Protein AF-A0A6G3XC90-F1 (afdb_monomer_lite)

Foldseek 3Di:
DDDFCDDDPVGRTNVVVCQQQVPLNPRHNPVNVLVQQQDDQPDDDPDPPPGDHGHPDHQNDQAPGPHHDCVNDPDNVHD

Secondary structure (DSSP, 8-state):
---TT---SS-S-HHHHHHHH-TTSS---HHHHHHHTB----S---STT----B-SS----TTTSSS--SSS-S-TT--

InterPro domains:
  IPR037237 IlvD/EDD, N-terminal domain [SSF143975] (1-78)

Structure (mmCIF, N/CA/C/O backbone):
data_AF-A0A6G3XC90-F1
#
_entry.id   AF-A0A6G3XC90-F1
#
loop_
_atom_site.group_PDB
_atom_site.id
_atom_site.type_symbol
_atom_si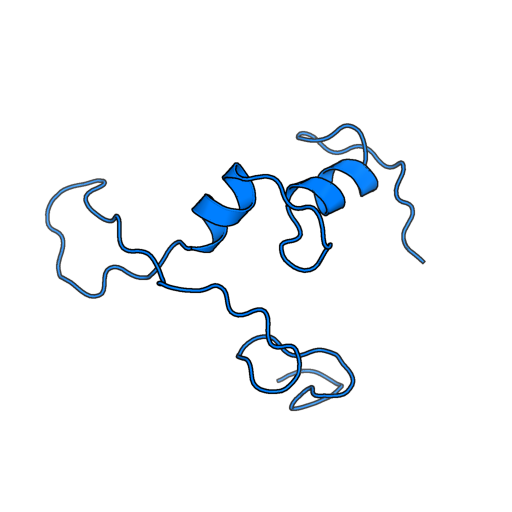te.label_atom_id
_atom_site.label_alt_id
_atom_site.label_comp_id
_atom_site.label_asym_id
_atom_site.label_entity_id
_atom_site.label_seq_id
_atom_site.pdbx_PDB_ins_code
_atom_site.Cartn_x
_atom_site.Cartn_y
_atom_site.Cartn_z
_atom_site.occupancy
_atom_site.B_iso_or_equiv
_atom_site.auth_seq_id
_atom_site.auth_comp_id
_atom_site.auth_asym_id
_atom_site.auth_atom_id
_atom_site.pdbx_PDB_model_num
ATOM 1 N N . LEU A 1 1 ? -17.311 -8.678 7.989 1.00 72.88 1 LEU A N 1
ATOM 2 C CA . LEU A 1 1 ? -17.107 -7.365 8.638 1.00 72.88 1 LEU A CA 1
ATOM 3 C C . LEU A 1 1 ? -15.748 -7.380 9.322 1.00 72.88 1 LEU A C 1
ATOM 5 O O . LEU A 1 1 ? -15.396 -8.424 9.863 1.00 72.88 1 LEU A O 1
ATOM 9 N N . LEU A 1 2 ? -15.008 -6.273 9.266 1.00 88.19 2 LEU A N 1
ATOM 10 C CA . LEU A 1 2 ? -13.747 -6.077 9.991 1.00 88.19 2 LEU A CA 1
ATOM 11 C C . LEU A 1 2 ? -14.042 -5.426 11.352 1.00 88.19 2 LEU A C 1
ATOM 13 O O . LEU A 1 2 ? -14.986 -4.649 11.460 1.00 88.19 2 LEU A O 1
ATOM 17 N N . ASN A 1 3 ? -13.269 -5.770 12.385 1.00 95.00 3 ASN A N 1
ATOM 18 C CA . ASN A 1 3 ? -13.268 -5.038 13.652 1.00 95.00 3 ASN A CA 1
ATOM 19 C C . ASN A 1 3 ? -12.143 -4.002 13.587 1.00 95.00 3 ASN A C 1
ATOM 21 O O . ASN A 1 3 ? -10.975 -4.383 13.553 1.00 95.00 3 ASN A O 1
ATOM 25 N N . GLU A 1 4 ? -12.499 -2.724 13.518 1.00 95.94 4 GLU A N 1
ATOM 26 C CA . GLU A 1 4 ? -11.552 -1.659 13.188 1.00 95.94 4 GLU A CA 1
ATOM 27 C C . GLU A 1 4 ? -10.836 -1.057 14.409 1.00 95.94 4 GLU A C 1
ATOM 29 O O . GLU A 1 4 ? -9.822 -0.384 14.248 1.00 95.94 4 GLU A O 1
ATOM 34 N N . ASP A 1 5 ? -11.291 -1.368 15.626 1.00 97.12 5 ASP A N 1
ATOM 35 C CA . ASP A 1 5 ? -10.734 -0.830 16.879 1.00 97.12 5 ASP A CA 1
ATOM 36 C C . ASP A 1 5 ? -9.533 -1.641 17.409 1.00 97.12 5 ASP A C 1
ATOM 38 O O . ASP A 1 5 ? -8.965 -1.354 18.467 1.00 97.12 5 ASP A O 1
ATOM 42 N N . VAL A 1 6 ? -9.144 -2.704 16.700 1.00 97.44 6 VAL A N 1
ATOM 43 C CA . VAL A 1 6 ? -8.013 -3.553 17.092 1.00 97.44 6 VAL A CA 1
ATOM 44 C C . VAL A 1 6 ? -6.686 -2.811 16.938 1.00 97.44 6 VAL A C 1
ATOM 46 O O . VAL A 1 6 ? -6.480 -2.089 15.966 1.00 97.44 6 VAL A O 1
ATOM 49 N N . HIS A 1 7 ? -5.776 -3.028 17.886 1.00 96.88 7 HIS A N 1
ATOM 50 C CA . HIS A 1 7 ? -4.465 -2.377 17.923 1.00 96.88 7 HIS A CA 1
ATOM 51 C C . HIS A 1 7 ? -3.393 -3.235 17.234 1.00 96.88 7 HIS A C 1
ATOM 53 O O . HIS A 1 7 ? -3.443 -4.470 17.289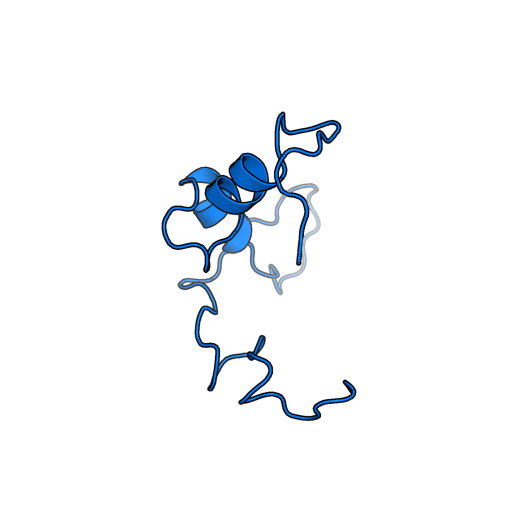 1.00 96.88 7 HIS A O 1
ATOM 59 N N . SER A 1 8 ? -2.387 -2.593 16.637 1.00 94.31 8 SER A N 1
ATOM 60 C CA . SER A 1 8 ? -1.180 -3.239 16.106 1.00 94.31 8 SER A CA 1
ATOM 61 C C . SER A 1 8 ? 0.085 -2.651 16.743 1.00 94.31 8 SER A C 1
ATOM 63 O O . SER A 1 8 ? 0.032 -1.707 17.523 1.00 94.31 8 SER A O 1
ATOM 65 N N . VAL A 1 9 ? 1.255 -3.208 16.417 1.00 96.50 9 VAL A N 1
ATOM 66 C CA . VAL A 1 9 ? 2.545 -2.681 16.908 1.00 96.50 9 VAL A CA 1
ATOM 67 C C . VAL A 1 9 ? 2.802 -1.244 16.430 1.00 96.50 9 VAL A C 1
ATOM 69 O O . VAL A 1 9 ? 3.538 -0.504 17.075 1.00 96.50 9 VAL A O 1
ATOM 72 N N . HIS A 1 10 ? 2.220 -0.853 15.297 1.00 93.81 10 HIS A N 1
ATOM 73 C CA . HIS A 1 10 ? 2.535 0.386 14.582 1.00 93.81 10 HIS A CA 1
ATOM 74 C C . HIS A 1 10 ? 1.347 1.346 14.445 1.00 93.81 10 HIS A C 1
ATOM 76 O O . HIS A 1 10 ? 1.488 2.376 13.790 1.00 93.81 10 HIS A O 1
ATOM 82 N N . SER A 1 11 ? 0.182 1.015 15.003 1.00 96.38 11 SER A N 1
ATOM 83 C CA . SER A 1 11 ? -0.999 1.880 14.978 1.00 96.38 11 SER A CA 1
ATOM 84 C C . SER A 1 11 ? -1.968 1.533 16.104 1.00 96.38 11 SER A C 1
ATOM 86 O O . SER A 1 11 ? -2.150 0.359 16.441 1.00 96.38 11 SER A O 1
ATOM 88 N N . ASP A 1 12 ? -2.619 2.561 16.643 1.00 96.81 12 ASP A N 1
ATOM 89 C CA . ASP A 1 12 ? -3.585 2.422 17.728 1.00 96.81 12 ASP A CA 1
ATOM 90 C C . ASP A 1 12 ? -4.868 1.719 17.261 1.00 96.81 12 ASP A C 1
ATOM 92 O O . ASP A 1 12 ? -5.448 0.945 18.012 1.00 96.81 12 ASP A O 1
ATOM 96 N N . THR A 1 13 ? -5.311 1.922 16.015 1.00 97.75 13 THR A N 1
ATOM 97 C CA . THR A 1 13 ? -6.499 1.242 15.467 1.00 97.75 13 THR A CA 1
ATOM 98 C C . THR A 1 13 ? -6.301 0.821 14.014 1.00 97.75 13 THR A C 1
ATOM 100 O O . THR A 1 13 ? -5.601 1.482 13.243 1.00 97.75 13 THR A O 1
ATOM 103 N N . LEU A 1 14 ? -6.971 -0.254 13.593 1.00 96.56 14 LEU A N 1
ATOM 104 C CA . LEU A 1 14 ? -7.009 -0.654 12.186 1.00 96.56 14 LEU A CA 1
ATOM 105 C C . LEU A 1 14 ? -7.635 0.447 11.309 1.00 96.56 14 LEU A C 1
ATOM 107 O O . LEU A 1 14 ? -7.161 0.659 10.194 1.00 96.56 14 LEU A O 1
ATOM 111 N N . ALA A 1 15 ? -8.640 1.172 11.816 1.00 95.94 15 ALA A N 1
ATOM 112 C CA . ALA A 1 15 ? -9.231 2.323 11.127 1.00 95.94 15 ALA A CA 1
ATOM 113 C C . ALA A 1 15 ? -8.191 3.407 10.807 1.00 95.94 15 ALA A C 1
ATOM 115 O O . ALA A 1 15 ? -8.107 3.878 9.672 1.00 95.94 15 ALA A O 1
ATOM 116 N N . GLU A 1 16 ? -7.385 3.805 11.794 1.00 96.31 16 GLU A N 1
ATOM 117 C CA . GLU A 1 16 ? -6.343 4.814 11.602 1.00 96.31 16 GLU A CA 1
ATOM 118 C C . GLU A 1 16 ? -5.265 4.332 10.629 1.00 96.31 16 GLU A C 1
ATOM 120 O O . GLU A 1 16 ? -4.846 5.083 9.743 1.00 96.31 16 GLU A O 1
ATOM 125 N N . TRP A 1 17 ? -4.850 3.070 10.746 1.00 96.81 17 TRP A N 1
ATOM 126 C CA . TRP A 1 17 ? -3.881 2.492 9.826 1.00 96.81 17 TRP A CA 1
ATOM 127 C C . TRP A 1 17 ? -4.386 2.510 8.379 1.00 96.81 17 TRP A C 1
ATOM 129 O O . TRP A 1 17 ? -3.679 3.005 7.502 1.00 96.81 17 TRP A O 1
ATOM 139 N N . LEU A 1 18 ? -5.614 2.044 8.129 1.00 96.12 18 LEU A N 1
ATOM 140 C CA . LEU A 1 18 ? -6.220 2.067 6.795 1.00 96.12 18 LEU A CA 1
ATOM 141 C C . LEU A 1 18 ? -6.363 3.495 6.276 1.00 96.12 18 LEU A C 1
ATOM 143 O O . LEU A 1 18 ? -5.964 3.771 5.151 1.00 96.12 18 LEU A O 1
ATOM 147 N N . LYS A 1 19 ? -6.843 4.427 7.106 1.00 96.06 19 LYS A N 1
ATOM 148 C CA . LYS A 1 19 ? -6.964 5.836 6.721 1.00 96.06 19 LYS A CA 1
ATOM 149 C C . LYS A 1 19 ? -5.634 6.412 6.237 1.00 96.06 19 LYS A C 1
ATOM 151 O O . LYS A 1 19 ? -5.612 7.109 5.231 1.00 96.06 19 LYS A O 1
ATOM 156 N N . ASN A 1 20 ? -4.544 6.126 6.945 1.00 97.25 20 ASN A N 1
ATOM 157 C CA . ASN A 1 20 ? -3.236 6.690 6.629 1.00 97.25 20 ASN A CA 1
ATOM 158 C C . ASN A 1 20 ? -2.552 5.993 5.447 1.00 97.25 20 ASN A C 1
ATOM 160 O O . ASN A 1 20 ? -1.851 6.663 4.693 1.00 97.25 20 ASN A O 1
ATOM 164 N N . TRP A 1 21 ? -2.727 4.680 5.283 1.00 97.25 21 TRP A N 1
ATOM 165 C CA . TRP A 1 21 ? -1.916 3.875 4.363 1.00 97.25 21 TRP A CA 1
ATOM 166 C C . TRP A 1 21 ? -2.653 3.360 3.126 1.00 97.25 21 TRP A C 1
ATOM 168 O O . TRP A 1 21 ? -1.991 3.037 2.137 1.00 97.25 21 TRP A O 1
ATOM 178 N N . ASP A 1 22 ? -3.986 3.299 3.144 1.00 96.06 22 ASP A N 1
ATOM 179 C CA . ASP A 1 22 ? -4.778 2.894 1.985 1.00 96.06 22 ASP A CA 1
ATOM 180 C C . ASP A 1 22 ? -4.904 4.048 0.983 1.00 96.06 22 ASP A C 1
ATOM 182 O O . ASP A 1 22 ? -5.685 4.987 1.150 1.00 96.06 22 ASP A O 1
ATOM 186 N N . VAL A 1 23 ? -4.157 3.946 -0.114 1.00 95.88 23 VAL A N 1
ATOM 187 C CA . VAL A 1 23 ? -4.179 4.926 -1.211 1.00 95.88 23 VAL A CA 1
ATOM 188 C C . VAL A 1 23 ? -5.498 4.967 -1.976 1.00 95.88 23 VAL A C 1
ATOM 190 O O . VAL A 1 23 ? -5.760 5.942 -2.680 1.00 95.88 23 VAL A O 1
ATOM 193 N N . ARG A 1 24 ? -6.353 3.951 -1.822 1.00 94.56 24 ARG A N 1
ATOM 194 C CA . ARG A 1 24 ? -7.725 3.926 -2.349 1.00 94.56 24 ARG A CA 1
ATOM 195 C C . ARG A 1 24 ? -8.760 4.342 -1.292 1.00 94.56 24 ARG A C 1
ATOM 197 O O . ARG A 1 24 ? -9.917 4.555 -1.641 1.00 94.56 24 ARG A O 1
ATOM 204 N N . GLY A 1 25 ? -8.351 4.555 -0.036 1.00 92.25 25 GLY A N 1
ATOM 205 C CA . GLY A 1 25 ? -9.209 4.912 1.104 1.00 92.25 25 GLY A CA 1
ATOM 206 C C . GLY A 1 25 ? -9.650 6.383 1.163 1.00 92.25 25 GLY A C 1
ATOM 207 O O . GLY A 1 25 ? -10.324 6.800 2.103 1.00 92.25 25 GLY A O 1
ATOM 208 N N . GLY A 1 26 ? -9.265 7.197 0.176 1.00 92.88 26 GLY A N 1
ATOM 209 C CA . GLY A 1 26 ? -9.738 8.574 -0.017 1.00 92.88 26 GLY A CA 1
ATOM 210 C C . GLY A 1 26 ? -9.025 9.661 0.797 1.00 92.88 26 GLY A C 1
ATOM 211 O O . GLY A 1 26 ? -9.100 10.829 0.422 1.00 92.88 26 GLY A O 1
ATOM 212 N N . SER A 1 27 ? -8.304 9.314 1.870 1.00 95.44 27 SER A N 1
ATOM 213 C CA . SER A 1 27 ? -7.499 10.282 2.641 1.00 95.44 27 SER A CA 1
ATOM 214 C C . SER A 1 27 ? -6.144 9.745 3.141 1.00 95.44 27 SER A C 1
ATOM 216 O O . SER A 1 27 ? -5.821 9.955 4.312 1.00 95.44 27 SER A O 1
ATOM 218 N N . PRO A 1 28 ? -5.344 9.082 2.278 1.00 97.25 28 PRO A N 1
ATOM 219 C CA . PRO A 1 28 ? -4.018 8.594 2.650 1.00 97.25 28 PRO A CA 1
ATOM 220 C C . PRO A 1 28 ? -3.099 9.738 3.084 1.00 97.25 28 PRO A C 1
ATOM 222 O O . PRO A 1 28 ? -3.232 10.884 2.641 1.00 97.25 28 PRO A O 1
ATOM 225 N N . SER A 1 29 ? -2.123 9.419 3.929 1.00 98.19 29 SER A N 1
ATOM 226 C CA . SER A 1 29 ? -1.096 10.379 4.314 1.00 98.19 29 SER A CA 1
ATOM 227 C C . SER A 1 29 ? -0.186 10.709 3.115 1.00 98.19 29 SER A C 1
ATOM 229 O O . SER A 1 29 ? 0.010 9.866 2.233 1.00 98.19 29 SER A O 1
ATOM 231 N N . PRO A 1 30 ? 0.430 11.907 3.073 1.00 98.06 30 PRO A N 1
ATOM 232 C CA . PRO A 1 30 ? 1.419 12.232 2.043 1.00 98.06 30 PRO A CA 1
ATOM 233 C C . PRO A 1 30 ? 2.592 11.243 2.011 1.00 98.06 30 PRO A C 1
ATOM 235 O O . PRO A 1 30 ? 3.088 10.908 0.943 1.00 98.06 30 PRO A O 1
ATOM 238 N N . GLU A 1 31 ? 3.002 10.733 3.175 1.00 97.81 31 GLU A N 1
ATOM 239 C CA . GLU A 1 31 ? 4.057 9.722 3.286 1.00 97.81 31 GLU A CA 1
ATOM 240 C C . GLU A 1 31 ? 3.671 8.403 2.610 1.00 97.81 31 GLU A C 1
ATOM 242 O O . GLU A 1 31 ? 4.483 7.828 1.885 1.00 97.81 31 GLU A O 1
ATOM 247 N N . ALA A 1 32 ? 2.433 7.937 2.806 1.00 97.88 32 ALA A N 1
ATOM 248 C CA . ALA A 1 32 ? 1.954 6.740 2.133 1.00 97.88 32 ALA A CA 1
ATOM 249 C C . ALA A 1 32 ? 2.003 6.935 0.615 1.00 97.88 32 ALA A C 1
ATOM 251 O O . ALA A 1 32 ? 2.579 6.097 -0.076 1.00 97.88 32 ALA A O 1
ATOM 252 N N . ILE A 1 33 ? 1.479 8.057 0.103 1.00 97.44 33 ILE A N 1
ATOM 253 C CA . ILE A 1 33 ? 1.535 8.380 -1.330 1.00 97.44 33 ILE A CA 1
ATOM 254 C C . ILE A 1 33 ? 2.974 8.265 -1.852 1.00 97.44 33 ILE A C 1
ATOM 256 O O . ILE A 1 33 ? 3.220 7.473 -2.760 1.00 97.44 33 ILE A O 1
ATOM 260 N N . GLU A 1 34 ? 3.933 8.956 -1.233 1.00 96.88 34 GLU A N 1
ATOM 261 C CA . GLU A 1 34 ? 5.348 8.918 -1.632 1.00 96.88 34 GLU A CA 1
ATOM 262 C C . GLU A 1 34 ? 5.949 7.501 -1.637 1.00 96.88 34 GLU A C 1
ATOM 264 O O . GLU A 1 34 ? 6.709 7.142 -2.543 1.00 96.88 34 GLU A O 1
ATOM 269 N N . LEU A 1 35 ? 5.619 6.671 -0.643 1.00 96.81 35 LEU A N 1
ATOM 270 C CA . LEU A 1 35 ? 6.142 5.306 -0.534 1.00 96.81 35 LEU A CA 1
ATOM 271 C C . LEU A 1 35 ? 5.561 4.367 -1.595 1.00 96.81 35 LEU A C 1
ATOM 273 O O . LEU A 1 35 ? 6.303 3.571 -2.175 1.00 96.81 35 LEU A O 1
ATOM 277 N N . TRP A 1 36 ? 4.266 4.473 -1.894 1.00 96.56 36 TRP A N 1
ATOM 278 C CA . TRP A 1 36 ? 3.608 3.636 -2.903 1.00 96.56 36 TRP A CA 1
ATOM 279 C C . TRP A 1 36 ? 4.048 3.959 -4.337 1.00 96.56 36 TRP A C 1
ATOM 281 O O . TRP A 1 36 ? 3.896 3.120 -5.223 1.00 96.56 36 TRP A O 1
ATOM 291 N N . HIS A 1 37 ? 4.666 5.121 -4.565 1.00 97.56 37 HIS A N 1
ATOM 292 C CA . HIS A 1 37 ? 5.294 5.464 -5.841 1.00 97.56 37 HIS A CA 1
ATOM 293 C C . HIS A 1 37 ? 6.618 4.723 -6.097 1.00 97.56 37 HIS A C 1
ATOM 295 O O . HIS A 1 37 ? 7.184 4.880 -7.176 1.00 97.56 37 HIS A O 1
ATOM 301 N N . ALA A 1 38 ? 7.146 3.924 -5.161 1.00 96.75 38 ALA A N 1
ATOM 302 C CA . ALA A 1 38 ? 8.386 3.174 -5.371 1.00 96.75 38 ALA A CA 1
ATOM 303 C C . ALA A 1 38 ? 8.331 2.289 -6.634 1.00 96.75 38 ALA A C 1
ATOM 305 O O . ALA A 1 38 ? 7.470 1.420 -6.770 1.00 96.75 38 ALA A O 1
ATOM 306 N N . ALA A 1 39 ? 9.285 2.489 -7.546 1.00 95.50 39 ALA A N 1
ATOM 307 C CA . ALA A 1 39 ? 9.385 1.751 -8.800 1.00 95.50 39 ALA A CA 1
ATOM 308 C C . ALA A 1 39 ? 10.672 0.911 -8.868 1.00 95.50 39 ALA A C 1
ATOM 310 O O . ALA A 1 39 ? 11.671 1.220 -8.205 1.00 95.50 39 ALA A O 1
ATOM 311 N N . PRO A 1 40 ? 10.684 -0.169 -9.670 1.00 93.38 40 PRO A N 1
ATOM 312 C CA . PRO A 1 40 ? 11.894 -0.940 -9.907 1.00 93.38 40 PRO A CA 1
ATOM 313 C C . PRO A 1 40 ? 12.913 -0.099 -10.680 1.00 93.38 40 PRO A C 1
ATOM 315 O O . PRO A 1 40 ? 12.619 0.445 -11.736 1.00 93.38 40 PRO A O 1
ATOM 318 N N . GLY A 1 41 ? 14.151 -0.050 -10.192 1.00 92.00 41 GLY A N 1
ATOM 319 C CA . GLY A 1 41 ? 15.193 0.772 -10.816 1.00 92.00 41 GLY A CA 1
ATOM 320 C C . GLY A 1 41 ? 15.646 0.316 -12.205 1.00 92.00 41 GLY A C 1
ATOM 321 O O . GLY A 1 41 ? 16.269 1.104 -12.898 1.00 92.00 41 GLY A O 1
ATOM 322 N N . CYS A 1 42 ? 15.387 -0.937 -12.606 1.00 90.19 42 C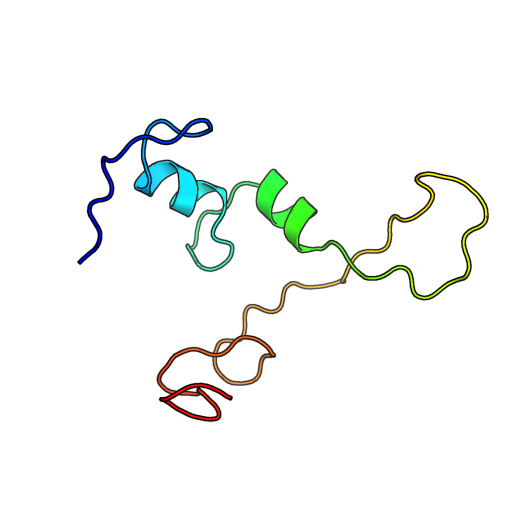YS A N 1
ATOM 323 C CA . CYS A 1 42 ? 15.642 -1.494 -13.952 1.00 90.19 42 CYS A CA 1
ATOM 324 C C . CYS A 1 42 ? 17.034 -1.239 -14.579 1.00 90.19 42 CYS A C 1
ATOM 326 O O . CYS A 1 42 ? 17.238 -1.475 -15.769 1.00 90.19 42 CYS A O 1
ATOM 328 N N . VAL A 1 43 ? 18.018 -0.828 -13.780 1.00 90.50 43 VAL A N 1
ATOM 329 C CA . VAL A 1 43 ? 19.402 -0.578 -14.182 1.00 90.50 43 VAL A CA 1
ATOM 330 C 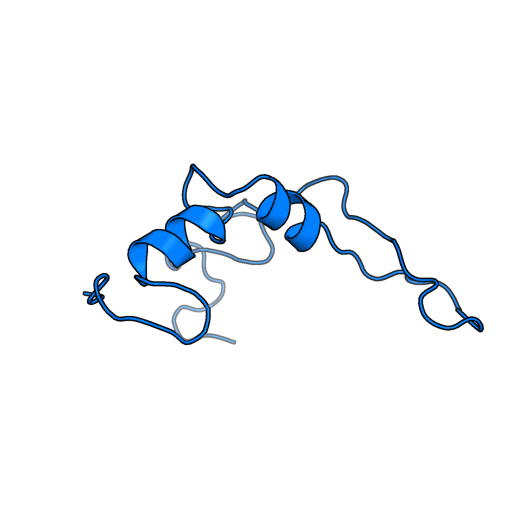C . VAL A 1 43 ? 20.353 -1.309 -13.244 1.00 90.50 43 VAL A C 1
ATOM 332 O O . VAL A 1 43 ? 20.046 -1.568 -12.078 1.00 90.50 43 VAL A O 1
ATOM 335 N N . ARG A 1 44 ? 21.545 -1.647 -13.741 1.00 91.50 44 ARG A N 1
ATOM 336 C CA . ARG A 1 44 ? 22.586 -2.247 -12.906 1.00 91.50 44 ARG A CA 1
ATOM 337 C C . ARG A 1 44 ? 23.055 -1.230 -11.864 1.00 91.50 44 ARG A C 1
ATOM 339 O O . ARG A 1 44 ? 23.584 -0.184 -12.225 1.00 91.50 44 ARG A O 1
ATOM 346 N N . SER A 1 45 ? 22.954 -1.591 -10.589 1.00 89.94 45 SER A N 1
ATOM 347 C CA . SER A 1 45 ? 23.584 -0.859 -9.492 1.00 89.94 45 SER A CA 1
ATOM 348 C C . SER A 1 45 ? 24.771 -1.645 -8.930 1.00 89.94 45 SER A C 1
ATOM 350 O O . SER A 1 45 ? 24.687 -2.856 -8.735 1.00 89.94 45 SER A O 1
ATOM 352 N N . ALA A 1 46 ? 25.889 -0.954 -8.695 1.00 91.69 46 ALA A N 1
ATOM 353 C CA . ALA A 1 46 ? 27.058 -1.482 -7.985 1.00 91.69 46 ALA A CA 1
ATOM 354 C C . ALA A 1 46 ? 27.280 -0.794 -6.623 1.00 91.69 46 ALA A C 1
ATOM 356 O O . ALA A 1 46 ? 28.229 -1.124 -5.916 1.00 91.69 46 ALA A O 1
ATOM 357 N N . THR A 1 47 ? 26.404 0.145 -6.256 1.00 94.19 47 THR A N 1
ATOM 358 C CA . THR A 1 47 ? 26.511 0.960 -5.042 1.00 94.19 47 THR A CA 1
ATOM 359 C C . THR A 1 47 ? 25.294 0.700 -4.168 1.00 94.19 47 THR A C 1
ATOM 361 O O . THR A 1 47 ? 24.159 0.793 -4.631 1.00 94.19 47 THR A O 1
ATOM 364 N N . ALA A 1 48 ? 25.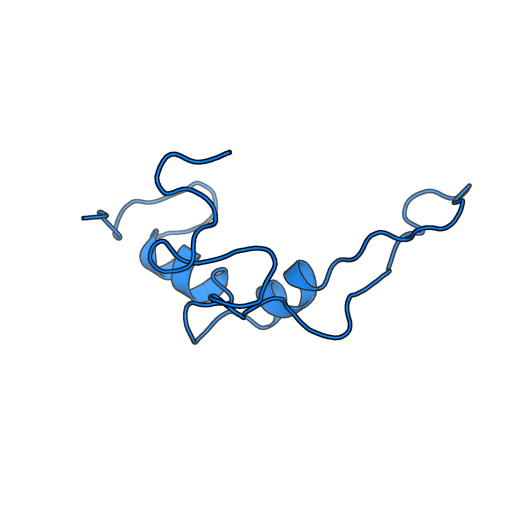516 0.381 -2.893 1.00 91.88 48 ALA A N 1
ATOM 365 C CA . ALA A 1 48 ? 24.421 0.164 -1.953 1.00 91.88 48 ALA A CA 1
ATOM 366 C C . ALA A 1 48 ? 23.506 1.402 -1.866 1.00 91.88 48 ALA A C 1
ATOM 368 O O . ALA A 1 48 ? 23.984 2.533 -1.924 1.00 91.88 48 ALA A O 1
ATOM 369 N N . PHE A 1 49 ? 22.198 1.169 -1.710 1.00 91.06 49 PHE A N 1
ATOM 370 C CA . PHE A 1 49 ? 21.174 2.212 -1.536 1.00 91.06 49 PHE A CA 1
ATOM 371 C C . PHE A 1 49 ? 21.027 3.206 -2.704 1.00 91.06 49 PHE A C 1
ATOM 373 O O . PHE A 1 49 ? 20.504 4.298 -2.520 1.00 91.06 49 PHE A O 1
ATOM 380 N N . SER A 1 50 ? 21.450 2.845 -3.920 1.00 91.38 50 SER A N 1
ATOM 381 C CA . SER A 1 50 ? 21.383 3.749 -5.079 1.00 91.38 50 SER A CA 1
ATOM 382 C C . SER A 1 50 ? 20.064 3.697 -5.868 1.00 91.38 50 SER A C 1
ATOM 384 O O . SER A 1 50 ? 20.006 4.234 -6.971 1.00 91.38 50 SER A O 1
ATOM 386 N N . GLN A 1 51 ? 19.046 2.975 -5.390 1.00 91.56 51 GLN A N 1
ATOM 387 C CA . GLN A 1 51 ? 17.759 2.853 -6.079 1.00 91.56 51 GLN A CA 1
ATOM 388 C C . GLN A 1 51 ? 16.788 3.913 -5.560 1.00 91.56 51 GLN A C 1
ATOM 390 O O . GLN A 1 51 ? 16.462 3.930 -4.376 1.00 91.56 51 GLN A O 1
ATOM 395 N N . SER A 1 52 ? 16.307 4.767 -6.459 1.00 94.12 52 SER A N 1
ATOM 396 C CA . SER A 1 52 ? 15.372 5.852 -6.142 1.00 94.12 52 SER A CA 1
ATOM 397 C C . SER A 1 52 ? 14.283 6.029 -7.200 1.00 94.12 52 SER A C 1
ATOM 399 O O . SER A 1 52 ? 13.664 7.086 -7.253 1.00 94.12 52 SER A O 1
ATOM 401 N N . GLU A 1 53 ? 14.072 5.027 -8.058 1.00 96.31 53 GLU A N 1
ATOM 402 C CA . GLU A 1 53 ? 13.089 5.116 -9.138 1.00 96.31 53 GLU A CA 1
ATOM 403 C C . GLU A 1 53 ? 11.671 5.236 -8.568 1.00 96.31 53 GLU A C 1
ATOM 405 O O . GLU A 1 53 ? 11.343 4.651 -7.519 1.00 96.31 53 GLU A O 1
ATOM 410 N N . ARG A 1 54 ? 10.840 6.023 -9.252 1.00 97.06 54 ARG A N 1
ATOM 411 C CA . ARG A 1 54 ? 9.452 6.280 -8.877 1.00 97.06 54 ARG A CA 1
ATOM 412 C C . ARG A 1 54 ? 8.549 6.188 -10.098 1.00 97.06 54 ARG A C 1
ATOM 414 O O . ARG A 1 54 ? 8.925 6.629 -11.176 1.00 97.06 54 ARG A O 1
ATOM 421 N N . TRP A 1 55 ? 7.363 5.622 -9.919 1.00 96.56 55 TRP A N 1
ATOM 422 C CA . TRP A 1 55 ? 6.309 5.692 -10.924 1.00 96.56 55 TRP A CA 1
ATOM 423 C C . TRP A 1 55 ? 5.764 7.115 -10.979 1.00 96.56 55 TRP A C 1
ATOM 425 O O . TRP A 1 55 ? 5.641 7.757 -9.940 1.00 96.56 55 TRP A O 1
ATOM 435 N N . ASP A 1 56 ? 5.366 7.591 -12.157 1.00 96.31 56 ASP A N 1
ATOM 436 C CA . ASP A 1 56 ? 4.758 8.924 -12.288 1.00 96.31 56 ASP A CA 1
ATOM 437 C C . ASP A 1 56 ? 3.370 8.999 -11.632 1.00 96.31 56 ASP A C 1
ATOM 439 O O . ASP A 1 56 ? 2.939 10.051 -11.165 1.00 96.31 56 ASP A O 1
ATOM 443 N N . THR A 1 57 ? 2.648 7.875 -11.603 1.00 95.56 57 THR A N 1
ATOM 444 C CA . THR A 1 57 ? 1.278 7.772 -11.079 1.00 95.56 57 THR A CA 1
ATOM 445 C C . THR A 1 57 ? 1.074 6.443 -10.358 1.00 95.56 57 THR A C 1
ATOM 447 O O . THR A 1 57 ? 1.729 5.451 -10.680 1.00 95.56 57 THR A O 1
ATOM 450 N N . LEU A 1 58 ? 0.166 6.423 -9.378 1.00 96.06 58 LEU A N 1
ATOM 451 C CA . LEU A 1 58 ? -0.255 5.192 -8.708 1.00 96.06 58 LEU A CA 1
ATOM 452 C C . LEU A 1 58 ? -1.307 4.451 -9.542 1.00 96.06 58 LEU A C 1
ATOM 454 O O . LEU A 1 58 ? -2.212 5.067 -10.107 1.00 96.06 58 LEU A O 1
ATOM 458 N N . ASP A 1 59 ? -1.236 3.120 -9.543 1.00 95.25 59 ASP A N 1
ATOM 459 C CA . ASP A 1 59 ? -2.265 2.265 -10.140 1.00 95.25 59 ASP A CA 1
ATOM 460 C C . ASP A 1 59 ? -3.503 2.160 -9.228 1.00 95.25 59 ASP A C 1
ATOM 462 O O . ASP A 1 59 ? -3.648 1.259 -8.392 1.00 95.25 59 ASP A O 1
ATOM 466 N N . LEU A 1 60 ? -4.406 3.129 -9.370 1.00 94.81 60 LEU A N 1
ATOM 467 C CA . LEU A 1 60 ? -5.660 3.209 -8.613 1.00 94.81 60 LEU A CA 1
ATOM 468 C C . LEU A 1 60 ? -6.883 2.732 -9.413 1.00 94.81 60 LEU A C 1
ATOM 470 O O . LEU A 1 60 ? -7.994 2.756 -8.886 1.00 94.81 60 LEU A O 1
ATOM 474 N N . ASP A 1 61 ? -6.701 2.291 -10.659 1.00 95.19 61 ASP A N 1
ATOM 475 C CA . ASP A 1 61 ? -7.797 1.840 -11.519 1.00 95.19 61 ASP A CA 1
ATOM 476 C C . ASP A 1 61 ? -8.224 0.410 -11.152 1.00 95.19 61 ASP A C 1
ATOM 478 O O . ASP A 1 61 ? -7.527 -0.568 -11.422 1.00 95.19 61 ASP A O 1
ATOM 482 N N . ALA A 1 62 ? -9.403 0.283 -10.544 1.00 94.38 62 ALA A N 1
ATOM 483 C CA . ALA A 1 62 ? -9.937 -0.997 -10.097 1.00 94.38 62 ALA A CA 1
ATOM 484 C C . ALA A 1 62 ? -10.457 -1.899 -11.235 1.00 94.38 62 ALA A C 1
ATOM 486 O O . ALA A 1 62 ? -10.691 -3.083 -10.995 1.00 94.38 62 ALA A O 1
ATOM 487 N N . ALA A 1 63 ? -10.616 -1.379 -12.456 1.00 94.81 63 ALA A N 1
ATOM 488 C CA . ALA A 1 63 ? -11.157 -2.122 -13.592 1.00 94.81 63 ALA A CA 1
ATOM 489 C C . ALA A 1 63 ? -10.098 -2.422 -14.658 1.00 94.81 63 ALA A C 1
ATOM 491 O O . ALA A 1 63 ? -9.970 -3.561 -15.114 1.00 94.81 63 ALA A O 1
ATOM 492 N N . GLY A 1 64 ? -9.343 -1.403 -15.070 1.00 94.94 64 GLY A N 1
ATOM 493 C CA . GLY A 1 64 ? -8.314 -1.507 -16.105 1.00 94.94 64 GLY A CA 1
ATOM 494 C C . GLY A 1 64 ? -6.913 -1.780 -15.564 1.00 94.94 64 GLY A C 1
ATOM 495 O O . GLY A 1 64 ? -6.092 -2.341 -16.295 1.00 94.94 64 GLY A O 1
ATOM 496 N N . GLY A 1 65 ? -6.664 -1.453 -14.294 1.00 93.62 65 GLY A N 1
ATOM 497 C CA . GLY A 1 65 ? -5.358 -1.546 -13.648 1.00 93.62 65 GLY A CA 1
ATOM 498 C C . GLY A 1 65 ? -4.848 -2.971 -13.436 1.00 93.62 65 GLY A C 1
ATOM 499 O O . GLY A 1 65 ? -5.485 -3.972 -13.797 1.00 93.62 65 GLY A O 1
ATOM 500 N N . CYS A 1 66 ? -3.663 -3.059 -12.837 1.00 91.50 66 CYS A N 1
ATOM 501 C CA . CYS A 1 66 ? -3.016 -4.309 -12.456 1.00 91.50 66 CYS A CA 1
ATOM 502 C C . CYS A 1 66 ? -3.720 -4.941 -11.247 1.00 91.50 66 CYS A C 1
ATOM 504 O O . CYS A 1 66 ? -3.976 -6.146 -11.244 1.00 91.50 66 CYS A O 1
ATOM 506 N N . ILE A 1 67 ? -4.092 -4.125 -10.251 1.00 89.00 67 ILE A N 1
ATOM 507 C CA . ILE A 1 67 ? -4.844 -4.570 -9.066 1.00 89.00 67 ILE A CA 1
ATOM 508 C C . ILE A 1 67 ? -6.318 -4.186 -9.209 1.00 89.00 67 ILE A C 1
ATOM 510 O O . ILE A 1 67 ? -6.696 -3.025 -9.015 1.00 89.00 67 ILE A O 1
ATOM 514 N N . ARG A 1 68 ? -7.153 -5.186 -9.496 1.00 92.88 68 ARG A N 1
ATOM 515 C CA . ARG A 1 68 ? -8.583 -5.017 -9.777 1.00 92.88 68 ARG A CA 1
ATOM 516 C C . ARG A 1 68 ? -9.469 -5.364 -8.590 1.00 92.88 68 ARG A C 1
ATOM 518 O O . ARG A 1 68 ? -9.076 -6.147 -7.726 1.00 92.88 68 ARG A O 1
ATOM 525 N N . ASP A 1 69 ? -10.657 -4.771 -8.548 1.00 92.81 69 ASP A N 1
ATOM 526 C CA . ASP A 1 69 ? -11.687 -5.166 -7.587 1.00 92.81 69 ASP A CA 1
ATOM 527 C C . ASP A 1 69 ? -12.304 -6.533 -7.942 1.00 92.81 69 ASP A C 1
ATOM 529 O O . ASP A 1 69 ? -11.993 -7.152 -8.960 1.00 92.81 69 ASP A O 1
ATOM 533 N N . VAL A 1 70 ? -13.190 -7.020 -7.074 1.00 91.44 70 VAL A N 1
ATOM 534 C CA . VAL A 1 70 ? -13.839 -8.330 -7.231 1.00 91.44 70 VAL A CA 1
ATOM 535 C C . VAL A 1 70 ? -14.777 -8.385 -8.445 1.00 91.44 70 VAL A C 1
ATOM 537 O O . VAL A 1 70 ? -14.959 -9.458 -9.022 1.00 91.44 70 VAL A O 1
ATOM 540 N N . GLU A 1 71 ? -15.384 -7.265 -8.840 1.00 93.69 71 GLU A N 1
ATOM 541 C CA . GLU A 1 71 ? -16.296 -7.201 -9.989 1.00 93.69 71 GLU A CA 1
ATOM 542 C C . GLU A 1 71 ? -15.531 -7.316 -11.316 1.00 93.69 71 GLU A C 1
ATOM 544 O O . GLU A 1 71 ? -16.005 -7.975 -12.244 1.00 93.69 71 GLU A O 1
ATOM 549 N N . HIS A 1 72 ? -14.318 -6.763 -11.370 1.00 94.00 72 HIS A N 1
ATOM 550 C CA . HIS A 1 72 ? -13.450 -6.724 -12.550 1.00 94.00 72 HIS A CA 1
ATOM 551 C C . HIS A 1 72 ? -12.289 -7.733 -12.507 1.00 94.00 72 HIS A C 1
ATOM 553 O O . HIS A 1 72 ? -11.402 -7.711 -13.370 1.00 94.00 72 HIS A O 1
ATOM 559 N N . ALA A 1 73 ? -12.269 -8.615 -11.506 1.00 91.44 73 ALA A N 1
ATOM 560 C CA . ALA A 1 73 ? -11.237 -9.628 -11.339 1.00 91.44 73 ALA A CA 1
ATOM 561 C C . ALA A 1 73 ? -11.157 -10.559 -12.562 1.00 91.44 73 ALA A C 1
ATOM 563 O O . ALA A 1 73 ? -12.173 -11.012 -13.088 1.00 91.44 73 ALA A O 1
ATOM 564 N N . TYR A 1 74 ? -9.935 -10.910 -12.983 1.00 88.19 74 TYR A N 1
ATOM 565 C CA . TYR A 1 74 ? -9.716 -11.882 -14.067 1.00 88.19 74 TYR A CA 1
ATOM 566 C C . TYR A 1 74 ? -10.317 -13.261 -13.753 1.00 88.19 74 TYR A C 1
ATOM 568 O O . TYR A 1 74 ? -10.804 -13.955 -14.642 1.00 88.19 74 TYR A O 1
ATOM 576 N N . SER A 1 75 ? -10.274 -13.643 -12.478 1.00 89.50 75 SER A N 1
ATOM 577 C CA . SER A 1 75 ? -10.879 -14.843 -11.908 1.00 89.50 75 SER A CA 1
ATOM 578 C C . SER A 1 75 ? -11.368 -14.499 -10.504 1.00 89.50 75 SER A C 1
ATOM 580 O O . SER A 1 75 ? -10.642 -13.856 -9.746 1.00 89.50 75 SER A O 1
ATOM 582 N N . LYS A 1 76 ? -12.579 -14.937 -10.141 1.00 85.06 76 LYS A N 1
ATOM 583 C CA . LYS A 1 76 ? -13.136 -14.713 -8.794 1.00 85.06 76 LYS A CA 1
ATOM 584 C C . LYS A 1 76 ? -12.455 -15.558 -7.719 1.00 85.06 76 LYS A C 1
ATOM 586 O O . LYS A 1 76 ? -12.430 -15.149 -6.564 1.00 85.06 76 LYS A O 1
ATOM 591 N N . ASP A 1 77 ? -11.887 -16.694 -8.112 1.00 84.56 77 ASP A N 1
ATOM 592 C CA . ASP A 1 77 ? -11.216 -17.633 -7.208 1.00 84.56 77 ASP A CA 1
ATOM 593 C C . ASP A 1 77 ? -9.699 -17.375 -7.110 1.00 84.56 77 ASP A C 1
ATOM 595 O O . ASP A 1 77 ? -8.988 -18.096 -6.412 1.00 84.56 77 ASP A O 1
ATOM 599 N N . GLY A 1 78 ? -9.198 -16.332 -7.785 1.00 70.19 78 GLY A N 1
ATOM 600 C CA . GLY A 1 78 ? -7.769 -16.037 -7.905 1.00 70.19 78 GLY A CA 1
ATOM 601 C C . GLY A 1 78 ? -7.096 -16.790 -9.057 1.00 70.19 78 GLY A C 1
ATOM 602 O O . GLY A 1 78 ? -7.690 -17.684 -9.665 1.00 70.19 78 GLY A O 1
ATOM 603 N N . GLY A 1 79 ? -5.881 -16.359 -9.404 1.00 50.50 79 GLY A N 1
ATOM 604 C CA . GLY A 1 79 ? -4.987 -16.996 -10.378 1.00 50.50 79 GLY A CA 1
ATOM 605 C C . GLY A 1 79 ? -3.794 -17.643 -9.695 1.00 50.50 79 GLY A C 1
ATOM 606 O O . GLY A 1 79 ? -3.401 -17.132 -8.621 1.00 50.50 79 GLY A O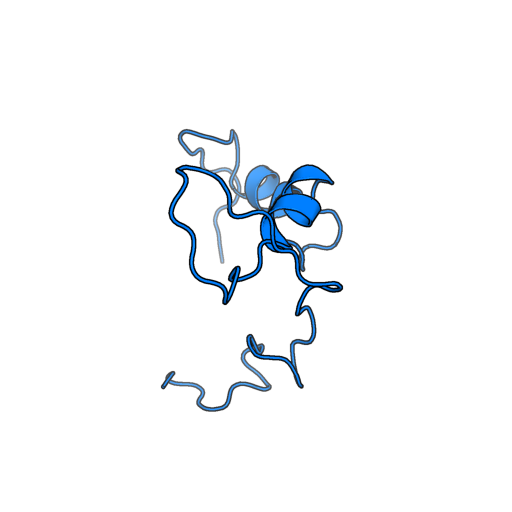 1
#

Organism: NCBI:txid2706086

Sequence (79 aa):
LLNEDVHSVHSDTLAEWLKNWDVRGGSPSPEAIELWHAAPGCVRSATAFSQSERWDTLDLDAAGGCIRDVEHAYSKDGG

Radius of gyration: 16.34 Å; chains: 1; bounding box: 44×30×34 Å

pLDDT: mean 93.22, std 6.71, range [50.5, 98.19]